Protein AF-A0A1C5SYB0-F1 (afdb_monomer)

Secondary structure (DSSP, 8-state):
------PPPPSSHHHHHHHHHHHHHHHTT-TTT-EE---SSS----EEEEEEEGGGTEEEEEEEE---TTTTPPPPHHHHHHHHHHHHT-SS-EEEEEEEE-S-TTS----

Solvent-accessible surface area (backbone atoms only — not comparable to full-atom values): 6919 Å² total; per-residue (Å²): 132,85,76,89,75,81,75,79,75,62,97,45,56,68,56,42,44,50,47,50,48,54,53,50,12,61,78,62,73,28,67,90,66,48,39,67,71,78,85,90,92,69,90,79,88,74,50,36,32,36,29,74,34,75,95,70,72,33,33,32,39,35,43,47,44,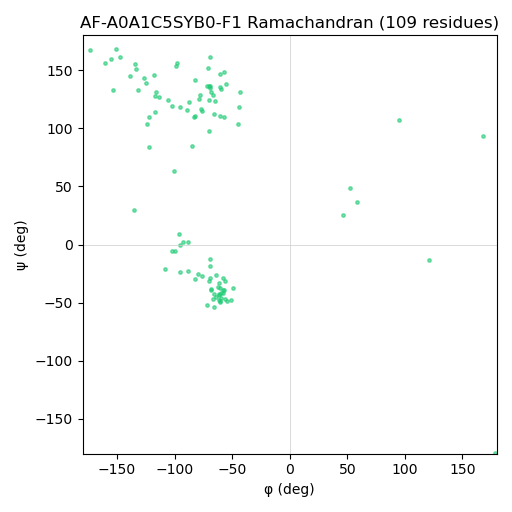73,28,59,94,84,68,78,38,70,73,45,52,70,62,49,52,58,49,49,58,52,47,73,70,36,82,73,66,58,68,43,80,40,82,46,66,59,44,64,87,88,56,76,69,65,117

Nearest PDB structures (foldseek):
  7sqt-assembly1_A  TM=4.159E-01  e=1.905E-01  Escherichia phage vB_EcoM_Goslar
  7n1l-assembly4_J  TM=3.610E-01  e=5.462E-01  Brucella abortus 2308
  6g6i-assembly1_A-2  TM=3.643E-01  e=1.055E+00  Magnetospirillum gryphiswaldense
  4gyz-assembly8_H  TM=3.626E-01  e=7.592E-01  Mus musculus
  7n1l-assembly3_C  TM=3.632E-01  e=1.908E+00  Brucella abortus 2308

Sequence (111 aa):
MIAQTQLKKPSNWQDFEKLCKLLWGEIWTCEDTIKRHGCQGRNQHGVGVFSYVEKYGGYCDIQCKGKDDYANAQLTEGEIDTEIEKALGFEPELKLLIFATTANKDAYAVL

pLDDT: mean 80.13, std 17.43, range [35.53, 97.06]

Structure (mmCIF, N/CA/C/O backbone):
data_AF-A0A1C5SYB0-F1
#
_entry.id   AF-A0A1C5SYB0-F1
#
loop_
_atom_site.group_PDB
_atom_site.id
_atom_site.type_symbol
_atom_site.label_atom_id
_atom_site.label_alt_id
_atom_site.label_comp_id
_atom_site.label_asym_id
_atom_site.label_entity_id
_atom_site.label_seq_id
_atom_site.pdbx_PDB_ins_code
_atom_site.Cartn_x
_atom_site.Cartn_y
_atom_site.Cartn_z
_atom_site.occupancy
_atom_site.B_iso_or_equiv
_atom_site.auth_seq_id
_atom_site.auth_comp_id
_atom_site.auth_asym_id
_atom_site.auth_atom_id
_atom_site.pdbx_PDB_model_num
ATOM 1 N N . MET A 1 1 ? 7.208 -16.667 28.182 1.00 48.94 1 MET A N 1
ATOM 2 C CA . MET A 1 1 ? 6.151 -16.254 27.235 1.00 48.94 1 MET A CA 1
ATOM 3 C C . MET A 1 1 ? 6.228 -14.747 27.095 1.00 48.94 1 MET A C 1
ATOM 5 O O . MET A 1 1 ? 6.217 -14.079 28.120 1.00 48.94 1 MET A O 1
ATOM 9 N N . ILE A 1 2 ? 6.383 -14.216 25.883 1.00 57.25 2 ILE A N 1
ATOM 10 C CA . ILE A 1 2 ? 6.262 -12.769 25.661 1.00 57.25 2 ILE A CA 1
ATOM 11 C C . ILE A 1 2 ? 4.762 -12.477 25.663 1.00 57.25 2 ILE A C 1
A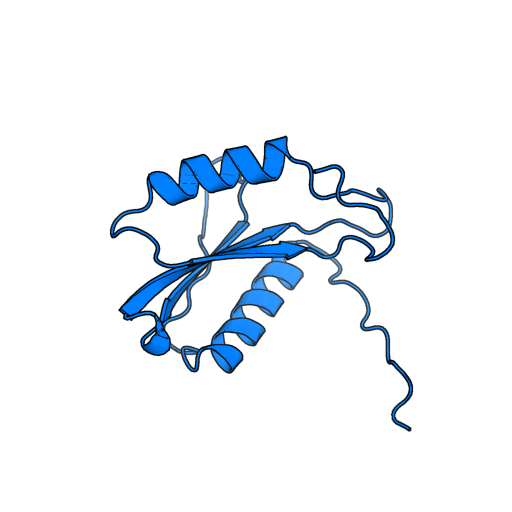TOM 13 O O . ILE A 1 2 ? 4.032 -13.045 24.852 1.00 57.25 2 ILE A O 1
ATOM 17 N N . ALA A 1 3 ? 4.288 -11.678 26.620 1.00 63.50 3 ALA A N 1
ATOM 18 C CA . ALA A 1 3 ? 2.896 -11.248 26.636 1.00 63.50 3 ALA A CA 1
ATOM 19 C C . ALA A 1 3 ? 2.597 -10.485 25.338 1.00 63.50 3 ALA A C 1
ATOM 21 O O . ALA A 1 3 ? 3.394 -9.642 24.917 1.00 63.50 3 ALA A O 1
ATOM 22 N N . GLN A 1 4 ? 1.468 -10.788 24.691 1.00 63.88 4 GLN A N 1
ATOM 23 C CA . GLN A 1 4 ? 1.045 -10.040 23.512 1.00 63.88 4 GLN A CA 1
ATOM 24 C C . GLN A 1 4 ? 0.846 -8.579 23.908 1.00 63.88 4 GLN A C 1
ATOM 26 O O . GLN A 1 4 ? -0.053 -8.242 24.673 1.00 63.88 4 GLN A O 1
ATOM 31 N N . THR A 1 5 ? 1.728 -7.718 23.411 1.00 75.31 5 THR A N 1
ATOM 32 C CA . THR A 1 5 ? 1.623 -6.278 23.614 1.00 75.31 5 THR A CA 1
ATOM 33 C C . THR A 1 5 ? 0.793 -5.721 22.473 1.00 75.31 5 THR A C 1
ATOM 35 O O . THR A 1 5 ? 1.194 -5.807 21.312 1.00 75.31 5 T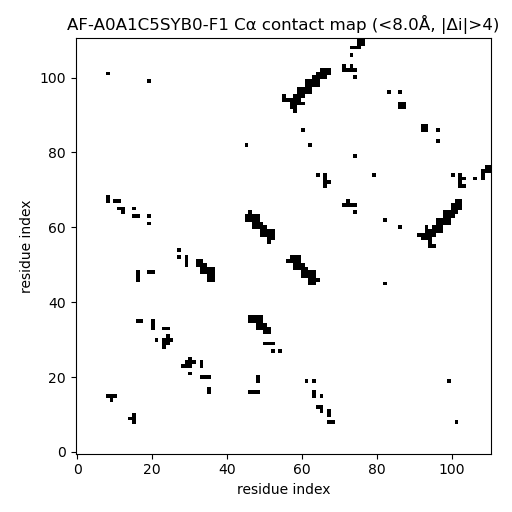HR A O 1
ATOM 38 N N . GLN A 1 6 ? -0.376 -5.171 22.790 1.00 70.94 6 GLN A N 1
ATOM 39 C CA . GLN A 1 6 ? -1.152 -4.427 21.810 1.00 70.94 6 GLN A CA 1
ATOM 40 C C . GLN A 1 6 ? -0.501 -3.058 21.626 1.00 70.94 6 GLN A C 1
ATOM 42 O O . GLN A 1 6 ? -0.444 -2.252 22.556 1.00 70.94 6 GLN A O 1
ATOM 47 N N . LEU A 1 7 ? 0.019 -2.803 20.426 1.00 76.81 7 LEU A N 1
ATOM 48 C CA . LEU A 1 7 ? 0.474 -1.469 20.063 1.00 76.81 7 LEU A CA 1
ATOM 49 C C . LEU A 1 7 ? -0.746 -0.562 19.918 1.00 76.81 7 LEU A C 1
ATOM 51 O O . LEU A 1 7 ? -1.758 -0.949 19.330 1.00 76.81 7 LEU A O 1
ATOM 55 N N . LYS A 1 8 ? -0.644 0.653 20.458 1.00 79.19 8 LYS A N 1
ATOM 56 C CA . LYS A 1 8 ? -1.675 1.668 20.260 1.00 79.19 8 LYS A CA 1
ATOM 57 C C . LYS A 1 8 ? -1.796 1.956 18.763 1.00 79.19 8 LYS A C 1
ATOM 59 O O . LYS A 1 8 ? -0.778 2.106 18.085 1.00 79.19 8 LYS A O 1
ATOM 64 N N . LYS A 1 9 ? -3.027 2.040 18.255 1.00 76.19 9 LYS A N 1
ATOM 65 C CA . LYS A 1 9 ? -3.252 2.416 16.859 1.00 76.19 9 LYS A CA 1
ATOM 66 C C . LYS A 1 9 ? -2.687 3.819 16.595 1.00 76.19 9 LYS A C 1
ATOM 68 O O . LYS A 1 9 ? -2.715 4.663 17.497 1.00 76.19 9 LYS A O 1
ATOM 73 N N . PRO A 1 10 ? -2.173 4.082 15.383 1.00 80.25 10 PRO A N 1
ATOM 74 C CA . PRO A 1 10 ? -1.762 5.423 14.991 1.00 80.25 10 PRO A CA 1
ATOM 75 C C . PRO A 1 10 ? -2.908 6.423 15.156 1.00 80.25 10 PRO A C 1
ATOM 77 O O . PRO A 1 10 ? -4.052 6.130 14.816 1.00 80.25 10 PRO A O 1
ATOM 80 N N . SER A 1 11 ? -2.592 7.612 15.670 1.00 73.06 11 SER A N 1
ATOM 81 C CA . SER A 1 11 ? -3.585 8.647 15.989 1.00 73.06 11 SER A CA 1
ATOM 82 C C . SER A 1 11 ? -4.245 9.265 14.751 1.00 73.06 11 SER A C 1
ATOM 84 O O . SER A 1 11 ? -5.274 9.923 14.868 1.00 73.06 11 SER A O 1
ATOM 86 N N . ASN A 1 12 ? -3.633 9.108 13.577 1.00 75.81 12 ASN A N 1
ATOM 87 C CA . ASN A 1 12 ? -4.140 9.585 12.297 1.00 75.81 12 ASN A CA 1
ATOM 88 C C . ASN A 1 12 ? -3.649 8.675 11.159 1.00 75.81 12 ASN A C 1
ATOM 90 O O . ASN A 1 12 ? -2.763 7.831 11.334 1.00 75.81 12 ASN A O 1
ATOM 94 N N . TRP A 1 13 ? -4.240 8.849 9.979 1.00 76.25 13 TRP A N 1
ATOM 95 C CA . TRP A 1 13 ? -3.929 8.018 8.821 1.00 76.25 13 TRP A CA 1
ATOM 96 C C . TRP A 1 13 ? -2.521 8.273 8.264 1.00 76.25 13 TRP A C 1
ATOM 98 O O . TRP A 1 13 ? -1.913 7.346 7.734 1.00 76.25 13 TRP A O 1
ATOM 108 N N . GLN A 1 14 ? -1.972 9.483 8.412 1.00 81.44 14 GLN A N 1
ATOM 109 C CA . GLN A 1 14 ? -0.626 9.830 7.944 1.00 81.44 14 GLN A CA 1
ATOM 110 C C . GLN A 1 14 ? 0.456 9.099 8.746 1.00 81.44 14 GLN A C 1
ATOM 112 O O . GLN A 1 14 ? 1.454 8.645 8.185 1.00 81.44 14 GLN A O 1
ATOM 117 N N . ASP A 1 15 ? 0.257 8.964 10.056 1.00 85.44 15 ASP A N 1
ATOM 118 C CA . ASP A 1 15 ? 1.140 8.213 10.943 1.00 85.44 15 ASP A CA 1
ATOM 119 C C . ASP A 1 15 ? 1.068 6.718 10.636 1.00 85.44 15 ASP A C 1
ATOM 121 O O . ASP A 1 15 ? 2.099 6.046 10.637 1.00 85.44 15 ASP A O 1
ATOM 125 N N . PHE A 1 16 ? -0.121 6.200 10.311 1.00 85.75 16 PHE A N 1
ATOM 126 C CA . PHE A 1 16 ? -0.267 4.816 9.861 1.00 85.75 16 PHE A CA 1
ATOM 127 C C . PHE A 1 16 ? 0.448 4.567 8.531 1.00 85.75 16 PHE A C 1
ATOM 129 O O . PHE A 1 16 ? 1.204 3.609 8.412 1.00 85.75 16 PHE A O 1
ATOM 136 N N . GLU A 1 17 ? 0.294 5.457 7.554 1.00 86.56 17 GLU A N 1
ATOM 137 C CA . GLU A 1 17 ? 1.005 5.364 6.278 1.00 86.56 17 GLU A CA 1
ATOM 138 C C . GLU A 1 17 ? 2.526 5.435 6.471 1.00 86.56 17 GLU A C 1
ATOM 140 O O . GLU A 1 17 ? 3.280 4.651 5.889 1.00 86.56 17 GLU A O 1
ATOM 145 N N . LYS A 1 18 ? 3.002 6.347 7.325 1.00 90.00 18 LYS A N 1
ATOM 146 C CA . LYS A 1 18 ? 4.423 6.447 7.672 1.00 90.00 18 LYS A CA 1
ATOM 147 C C . LYS A 1 18 ? 4.921 5.163 8.334 1.00 90.00 18 LYS A C 1
ATOM 149 O O . LYS A 1 18 ? 6.009 4.704 7.993 1.00 90.00 18 LYS A O 1
ATOM 154 N N . LEU A 1 19 ? 4.136 4.581 9.240 1.00 91.44 19 LEU A N 1
ATOM 155 C CA . LEU A 1 19 ? 4.438 3.294 9.861 1.00 91.44 19 LEU A CA 1
ATOM 156 C C . LEU A 1 19 ? 4.534 2.187 8.807 1.00 91.44 19 LEU A C 1
ATOM 158 O O . LEU A 1 19 ? 5.523 1.463 8.801 1.00 91.44 19 LEU A O 1
ATOM 162 N N . CYS A 1 20 ? 3.568 2.084 7.892 1.00 92.31 20 CYS A N 1
ATOM 163 C CA . CYS A 1 20 ? 3.595 1.108 6.802 1.00 92.31 20 CYS A CA 1
ATOM 164 C C . CYS A 1 20 ? 4.822 1.288 5.905 1.00 92.31 20 CYS A 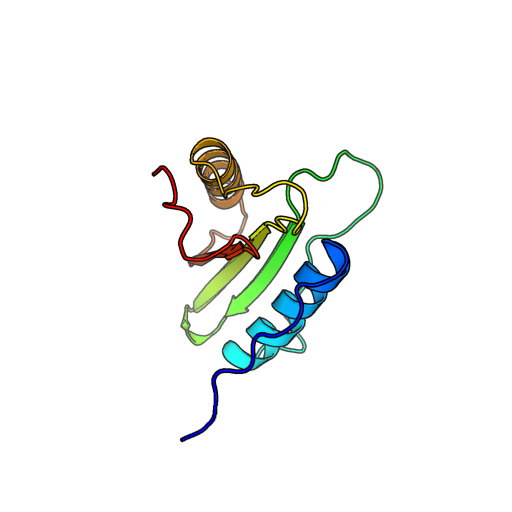C 1
ATOM 166 O O . CYS A 1 20 ? 5.468 0.300 5.570 1.00 92.31 20 CYS A O 1
ATOM 168 N N . LYS A 1 21 ? 5.196 2.528 5.574 1.00 94.06 21 LYS A N 1
ATOM 169 C CA . LYS A 1 21 ? 6.411 2.819 4.803 1.00 94.06 21 LYS A CA 1
ATOM 170 C C . LYS A 1 21 ? 7.671 2.313 5.505 1.00 94.06 21 LYS A C 1
ATOM 172 O O . LYS A 1 21 ? 8.517 1.705 4.864 1.00 94.06 21 LYS A O 1
ATOM 177 N N . LEU A 1 22 ? 7.808 2.568 6.804 1.00 95.25 22 LEU A N 1
ATOM 178 C CA . LEU A 1 22 ? 8.965 2.098 7.571 1.00 95.25 22 LEU A CA 1
ATOM 179 C C . LEU A 1 22 ? 8.972 0.569 7.678 1.00 95.25 22 LEU A C 1
ATOM 181 O O . LEU A 1 22 ? 9.984 -0.060 7.395 1.00 95.25 22 LEU A O 1
ATOM 185 N N . LEU A 1 23 ? 7.827 -0.023 8.020 1.00 95.00 23 LEU A N 1
ATOM 186 C CA . LEU A 1 23 ? 7.677 -1.464 8.197 1.00 95.00 23 LEU A CA 1
ATOM 187 C C . LEU A 1 23 ? 7.986 -2.238 6.912 1.00 95.00 23 LEU A C 1
ATOM 189 O O . LEU A 1 23 ? 8.747 -3.197 6.941 1.00 95.00 23 LEU A O 1
ATOM 193 N N . TRP A 1 24 ? 7.402 -1.837 5.784 1.00 95.62 24 TRP A N 1
ATOM 194 C CA . TRP A 1 24 ? 7.644 -2.513 4.512 1.00 95.62 24 TRP A CA 1
ATOM 195 C C . TRP A 1 24 ? 8.998 -2.164 3.903 1.00 95.62 24 TRP A C 1
ATOM 197 O O . TRP A 1 24 ? 9.567 -3.003 3.213 1.00 95.62 24 TRP A O 1
ATOM 207 N N . GLY A 1 25 ? 9.546 -0.984 4.209 1.00 96.38 25 GLY A N 1
ATOM 208 C CA . GLY A 1 25 ? 10.940 -0.655 3.916 1.00 96.38 25 GLY A CA 1
ATOM 209 C C . GLY A 1 25 ? 11.885 -1.694 4.513 1.00 96.38 25 GLY A C 1
ATOM 210 O O . GLY A 1 25 ? 12.694 -2.251 3.780 1.00 96.38 25 GLY A O 1
ATOM 211 N N . GLU A 1 26 ? 11.694 -2.030 5.790 1.00 97.06 26 GLU A N 1
ATOM 212 C CA . GLU A 1 26 ? 12.450 -3.079 6.484 1.00 97.06 26 GLU A CA 1
ATOM 213 C C . GLU A 1 26 ? 12.165 -4.477 5.895 1.00 97.06 26 GLU A C 1
ATOM 215 O O . GLU A 1 26 ? 13.081 -5.184 5.477 1.00 97.06 26 GLU A O 1
ATOM 220 N N . ILE A 1 27 ? 10.887 -4.882 5.804 1.00 95.94 27 ILE A N 1
ATOM 221 C CA . ILE A 1 27 ? 10.487 -6.238 5.367 1.00 95.94 27 ILE A CA 1
ATOM 222 C C . ILE A 1 27 ? 10.960 -6.553 3.942 1.00 95.94 27 ILE A C 1
ATOM 224 O O . ILE A 1 27 ? 11.306 -7.698 3.644 1.00 95.94 27 ILE A O 1
ATOM 228 N N . TRP A 1 28 ? 10.932 -5.570 3.044 1.00 96.31 28 TRP A N 1
ATOM 229 C CA . TRP A 1 28 ? 11.378 -5.727 1.658 1.00 96.31 28 TRP A CA 1
ATOM 230 C C . TRP A 1 28 ? 12.826 -5.287 1.434 1.00 96.31 28 TRP A C 1
ATOM 232 O O . TRP A 1 28 ? 13.295 -5.380 0.301 1.00 96.31 28 TRP A O 1
ATOM 242 N N . THR A 1 29 ? 13.523 -4.819 2.477 1.00 96.56 29 THR A N 1
ATOM 243 C CA . THR A 1 29 ? 14.901 -4.306 2.398 1.00 96.56 29 THR A CA 1
ATOM 244 C C . THR A 1 29 ? 15.036 -3.227 1.314 1.00 96.56 29 THR A C 1
ATOM 246 O O . THR A 1 29 ? 15.885 -3.286 0.427 1.00 96.56 29 THR A O 1
ATOM 249 N N . CYS A 1 30 ? 14.122 -2.256 1.339 1.00 95.31 30 CYS A N 1
ATOM 250 C CA . CYS A 1 30 ? 13.974 -1.215 0.320 1.00 95.31 30 CYS A CA 1
ATOM 251 C C . CYS A 1 30 ? 13.772 0.188 0.924 1.00 95.31 30 CYS A C 1
ATOM 253 O O . CYS A 1 30 ? 13.112 1.041 0.333 1.00 95.31 30 CYS A O 1
ATOM 255 N N . GLU A 1 31 ? 14.331 0.434 2.111 1.00 95.44 31 GLU A N 1
ATOM 256 C CA . GLU A 1 31 ? 14.204 1.681 2.890 1.00 95.44 31 GLU A CA 1
ATOM 257 C C . GLU A 1 31 ? 14.476 2.960 2.073 1.00 95.44 31 GLU A C 1
ATOM 259 O O . GLU A 1 31 ? 13.772 3.964 2.238 1.00 95.44 31 GLU A O 1
ATOM 264 N N . ASP A 1 32 ? 15.449 2.897 1.160 1.00 95.00 32 ASP A N 1
ATOM 265 C CA . ASP A 1 32 ? 15.876 4.016 0.311 1.00 95.00 32 ASP A CA 1
ATOM 266 C C . ASP A 1 32 ? 14.967 4.256 -0.903 1.00 95.00 32 ASP A C 1
ATOM 268 O O . ASP A 1 32 ? 14.904 5.369 -1.435 1.00 95.00 32 ASP A O 1
ATOM 272 N N . THR A 1 33 ? 14.256 3.227 -1.370 1.00 94.94 33 THR A N 1
ATOM 273 C CA . THR A 1 33 ? 13.483 3.275 -2.622 1.00 94.94 33 THR A CA 1
ATOM 274 C C . THR A 1 33 ? 11.978 3.304 -2.399 1.00 94.94 33 THR A C 1
ATOM 276 O O . THR A 1 33 ? 11.254 3.790 -3.274 1.00 94.94 33 THR A O 1
ATOM 279 N N . ILE A 1 34 ? 11.508 2.864 -1.229 1.00 94.62 34 ILE A N 1
ATOM 280 C CA . ILE A 1 34 ? 10.096 2.864 -0.865 1.00 94.62 34 ILE A CA 1
ATOM 281 C C . ILE A 1 34 ? 9.557 4.288 -0.723 1.00 94.62 34 ILE A C 1
ATOM 283 O O . ILE A 1 34 ? 10.103 5.148 -0.017 1.00 94.62 34 ILE A O 1
ATOM 287 N N . LYS A 1 35 ? 8.442 4.556 -1.398 1.00 91.56 35 LYS A N 1
ATOM 288 C CA . LYS A 1 35 ? 7.844 5.886 -1.515 1.00 91.56 35 LYS A CA 1
ATOM 289 C C . LYS A 1 35 ? 6.392 5.846 -1.094 1.00 91.56 35 LYS A C 1
ATOM 291 O O . LYS A 1 35 ? 5.674 4.898 -1.370 1.00 91.56 35 LYS A O 1
ATOM 296 N N . ARG A 1 36 ? 5.959 6.921 -0.445 1.00 88.38 36 ARG A N 1
ATOM 297 C CA . ARG A 1 36 ? 4.533 7.176 -0.244 1.00 88.38 36 ARG A CA 1
ATOM 298 C C . ARG A 1 36 ? 3.986 7.817 -1.509 1.00 88.38 36 ARG A C 1
ATOM 300 O O . ARG A 1 36 ? 4.665 8.668 -2.092 1.00 88.38 36 ARG A O 1
ATOM 307 N N . HIS A 1 37 ? 2.781 7.452 -1.908 1.00 77.31 37 HIS A N 1
ATOM 308 C CA . HIS A 1 37 ? 2.031 8.230 -2.880 1.00 77.31 37 HIS A CA 1
ATOM 309 C C . HIS A 1 37 ? 1.698 9.595 -2.242 1.00 77.31 37 HIS A C 1
ATOM 311 O O . HIS A 1 37 ? 0.958 9.670 -1.270 1.00 77.31 37 HIS A O 1
ATOM 317 N N . GLY A 1 38 ? 2.271 10.699 -2.735 1.00 59.88 38 GLY A N 1
ATOM 318 C CA . GLY A 1 38 ? 1.966 12.050 -2.231 1.00 59.88 38 GLY A CA 1
ATOM 319 C C . GLY A 1 38 ? 2.347 13.156 -3.227 1.00 59.88 38 GLY A C 1
ATOM 320 O O . GLY A 1 38 ? 3.240 12.944 -4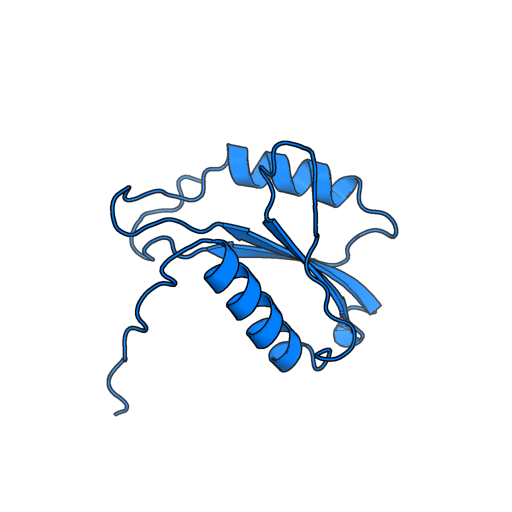.036 1.00 59.88 38 GLY A O 1
ATOM 321 N N . CYS A 1 39 ? 1.777 14.372 -3.224 1.00 50.50 39 CYS A N 1
ATOM 322 C CA . CYS A 1 39 ? 0.704 14.985 -2.424 1.00 50.50 39 CYS A CA 1
ATOM 323 C C . CYS A 1 39 ? 0.363 16.393 -3.012 1.00 50.50 39 CYS A C 1
ATOM 325 O O . CYS A 1 39 ? 1.177 16.944 -3.745 1.00 50.50 39 CYS A O 1
ATOM 327 N N . GLN A 1 40 ? -0.760 17.000 -2.589 1.00 35.53 40 GLN A N 1
ATOM 328 C CA . GLN A 1 40 ? -1.305 18.353 -2.893 1.00 35.53 40 GLN A CA 1
ATOM 329 C C . GLN A 1 40 ? -2.343 18.483 -4.030 1.00 35.53 40 GLN A C 1
ATOM 331 O O . GLN A 1 40 ? -2.027 18.475 -5.214 1.00 35.53 40 GLN A O 1
ATOM 336 N N . GLY A 1 41 ? -3.604 18.717 -3.634 1.00 39.12 41 GLY A N 1
ATOM 337 C CA . GLY A 1 41 ? -4.586 19.449 -4.449 1.00 39.12 41 GLY A CA 1
ATOM 338 C C . GLY A 1 41 ? -5.878 18.722 -4.823 1.00 39.12 41 GLY A C 1
ATOM 339 O O . GLY A 1 41 ? -6.818 19.383 -5.259 1.00 39.12 41 GLY A O 1
ATOM 340 N N . ARG A 1 42 ? -5.980 17.398 -4.658 1.00 36.47 42 ARG A N 1
ATOM 341 C CA . ARG A 1 42 ? -7.216 16.660 -4.972 1.00 36.47 42 ARG A CA 1
ATOM 342 C C . ARG A 1 42 ? -7.535 15.604 -3.927 1.00 36.47 42 ARG A C 1
ATOM 344 O O . ARG A 1 42 ? -6.634 15.023 -3.336 1.00 36.47 42 ARG A O 1
ATOM 351 N N . ASN A 1 43 ? -8.836 15.437 -3.704 1.00 40.88 43 ASN A N 1
ATOM 352 C CA . ASN A 1 43 ? -9.475 14.611 -2.687 1.00 40.88 43 ASN A CA 1
ATOM 353 C C . ASN A 1 43 ? -8.825 13.213 -2.589 1.00 40.88 43 ASN A C 1
ATOM 355 O O . ASN A 1 43 ? -9.004 12.376 -3.473 1.00 40.88 43 ASN A O 1
ATOM 359 N N . GLN A 1 44 ? -8.015 12.995 -1.548 1.00 50.72 44 GLN A N 1
ATOM 360 C CA . GLN A 1 44 ? -7.206 11.786 -1.378 1.00 50.72 44 GLN A CA 1
ATOM 361 C C . GLN A 1 44 ? -8.033 10.681 -0.720 1.00 50.72 44 GLN A C 1
ATOM 363 O O . GLN A 1 44 ? -7.988 10.481 0.491 1.00 50.72 44 GLN A O 1
ATOM 368 N N . HIS A 1 45 ? -8.779 9.942 -1.534 1.00 42.53 45 HIS A N 1
ATOM 369 C CA . HIS A 1 45 ? -9.392 8.672 -1.141 1.00 42.53 45 HIS A CA 1
ATOM 370 C C . HIS A 1 45 ? -8.554 7.506 -1.686 1.00 42.53 45 HIS A C 1
ATOM 372 O O . HIS A 1 45 ? -8.990 6.759 -2.560 1.00 42.53 45 HIS A O 1
ATOM 378 N N . GLY A 1 46 ? -7.310 7.416 -1.208 1.00 52.66 46 GLY A N 1
ATOM 379 C CA . GLY A 1 46 ? -6.338 6.375 -1.559 1.00 52.66 46 GLY A CA 1
ATOM 380 C C . GLY A 1 46 ? -4.944 6.758 -1.065 1.00 52.66 46 GLY A C 1
ATOM 381 O O . GLY A 1 46 ? -4.245 7.523 -1.720 1.00 52.66 46 GLY A O 1
ATOM 382 N N . VAL A 1 47 ? -4.588 6.294 0.135 1.00 61.03 47 VAL A N 1
ATOM 383 C CA . VAL A 1 47 ? -3.307 6.548 0.817 1.00 61.03 47 VAL A CA 1
ATOM 384 C C . VAL A 1 47 ? -2.444 5.301 0.658 1.00 61.03 47 VAL A C 1
ATOM 386 O O . VAL A 1 47 ? -2.869 4.234 1.098 1.00 61.03 47 VAL A O 1
ATOM 389 N N . GLY A 1 48 ? -1.276 5.388 0.028 1.00 77.56 48 GLY A N 1
ATOM 390 C CA . GLY A 1 48 ? -0.537 4.191 -0.378 1.00 77.56 48 GLY A CA 1
ATOM 391 C C . GLY A 1 48 ? 0.976 4.344 -0.341 1.00 77.56 48 GLY A C 1
ATOM 392 O O . GLY A 1 48 ? 1.518 5.451 -0.333 1.00 77.56 48 GLY A O 1
ATOM 393 N N . VAL A 1 49 ? 1.664 3.209 -0.316 1.00 90.94 49 VAL A N 1
ATOM 394 C CA . VAL A 1 49 ? 3.124 3.118 -0.325 1.00 90.94 49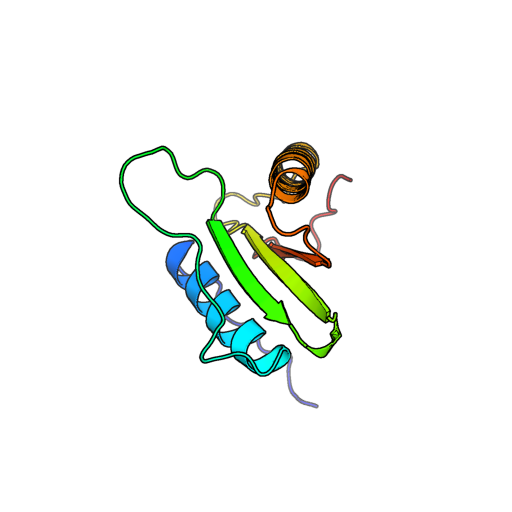 VAL A CA 1
ATOM 395 C C . VAL A 1 49 ? 3.547 2.103 -1.369 1.00 90.94 49 VAL A C 1
ATOM 397 O O . VAL A 1 49 ? 3.063 0.984 -1.346 1.00 90.94 49 VAL A O 1
ATOM 400 N N . PHE A 1 50 ? 4.515 2.439 -2.210 1.00 93.62 50 PHE A N 1
ATOM 401 C CA . PHE A 1 50 ? 4.991 1.539 -3.250 1.00 93.62 50 PHE A CA 1
ATOM 402 C C . PHE A 1 50 ? 6.514 1.487 -3.308 1.00 93.62 50 PHE A C 1
ATOM 404 O O . PHE A 1 50 ? 7.217 2.420 -2.903 1.00 93.62 50 PHE A O 1
ATOM 411 N N . SER A 1 51 ? 7.032 0.381 -3.831 1.00 95.62 51 SER A N 1
ATOM 412 C CA . SER A 1 51 ? 8.451 0.214 -4.143 1.00 95.62 51 SER A CA 1
ATOM 413 C C . SER A 1 51 ? 8.646 -0.827 -5.237 1.00 95.62 51 SER A C 1
ATOM 415 O O . SER A 1 51 ? 7.788 -1.683 -5.444 1.00 95.62 51 SER A O 1
ATOM 417 N N . TYR A 1 52 ? 9.792 -0.784 -5.910 1.00 96.00 52 TYR A N 1
ATOM 418 C CA . TYR A 1 52 ? 10.266 -1.939 -6.665 1.00 96.00 52 TYR A CA 1
ATOM 419 C C . TYR A 1 52 ? 10.891 -2.931 -5.680 1.00 96.00 52 TYR A C 1
ATOM 421 O O . TYR A 1 52 ? 11.774 -2.561 -4.905 1.00 96.00 52 TYR A O 1
ATOM 429 N N . VAL A 1 53 ? 10.425 -4.179 -5.694 1.00 96.94 53 VAL A N 1
ATOM 430 C CA . VAL A 1 53 ? 10.849 -5.214 -4.747 1.00 96.94 53 VAL A CA 1
ATOM 431 C C . VAL A 1 53 ? 11.535 -6.340 -5.504 1.00 96.94 53 VAL A C 1
ATOM 433 O O . VAL A 1 53 ? 10.891 -7.081 -6.247 1.00 96.94 53 VAL A O 1
ATOM 436 N N . GLU A 1 54 ? 12.836 -6.514 -5.265 1.00 94.75 54 GLU A N 1
ATOM 437 C CA . GLU A 1 54 ? 13.663 -7.481 -6.003 1.00 94.75 54 GLU A CA 1
ATOM 438 C C . GLU A 1 54 ? 13.151 -8.917 -5.898 1.00 94.75 54 GLU A C 1
ATOM 440 O O . GLU A 1 54 ? 13.098 -9.639 -6.890 1.00 94.75 54 GLU A O 1
ATOM 445 N N . LYS A 1 55 ? 12.668 -9.319 -4.716 1.00 94.56 55 LYS A N 1
ATOM 446 C CA . LYS A 1 55 ? 12.081 -10.651 -4.497 1.00 94.56 55 LYS A CA 1
ATOM 447 C C . LYS A 1 55 ? 10.917 -10.958 -5.452 1.00 94.56 55 LYS A C 1
ATOM 449 O O . LYS A 1 55 ? 10.703 -12.122 -5.780 1.00 94.56 55 LYS A O 1
ATOM 454 N N . TYR A 1 56 ? 10.157 -9.942 -5.859 1.00 95.56 56 TYR A N 1
ATOM 455 C CA . TYR A 1 56 ? 9.015 -10.085 -6.765 1.00 95.56 56 TYR A CA 1
ATOM 456 C C . TYR A 1 56 ? 9.338 -9.661 -8.204 1.00 95.56 56 TYR A C 1
ATOM 458 O O . TYR A 1 56 ? 8.496 -9.832 -9.083 1.00 95.56 56 TYR A O 1
ATOM 466 N N . GLY A 1 57 ? 10.537 -9.123 -8.456 1.00 96.56 57 GLY A N 1
ATOM 467 C CA . GLY A 1 57 ? 10.957 -8.648 -9.774 1.00 96.56 57 GLY A CA 1
ATOM 468 C C . GLY A 1 57 ? 10.043 -7.560 -10.344 1.00 96.56 57 GLY A C 1
ATOM 469 O O . GLY A 1 57 ? 9.749 -7.572 -11.539 1.00 96.56 57 GLY A O 1
ATOM 470 N N . GLY A 1 58 ? 9.518 -6.666 -9.501 1.00 96.31 58 GLY A N 1
ATOM 471 C CA . GLY A 1 58 ? 8.589 -5.635 -9.956 1.00 96.31 58 GLY A CA 1
ATOM 472 C C . GLY A 1 58 ? 8.056 -4.716 -8.865 1.00 96.31 58 GLY A C 1
ATOM 473 O O . GLY A 1 58 ? 8.409 -4.829 -7.689 1.00 96.31 58 GLY A O 1
ATOM 474 N N . TYR A 1 59 ? 7.193 -3.787 -9.280 1.00 95.50 59 TYR A N 1
ATOM 475 C CA . TYR A 1 59 ? 6.558 -2.839 -8.374 1.00 95.50 59 TYR A CA 1
ATOM 476 C C . TYR A 1 59 ? 5.508 -3.524 -7.503 1.00 95.50 59 TYR A C 1
ATOM 478 O O . TYR A 1 59 ? 4.718 -4.337 -7.975 1.00 95.50 59 TYR A O 1
ATOM 486 N N . CYS A 1 60 ? 5.517 -3.193 -6.221 1.00 95.69 60 CYS A N 1
ATOM 487 C CA . CYS A 1 60 ? 4.551 -3.647 -5.235 1.00 95.69 60 CYS A CA 1
ATOM 488 C C . CYS A 1 60 ? 3.944 -2.425 -4.553 1.00 95.69 60 CYS A C 1
ATOM 490 O O . CYS A 1 60 ? 4.676 -1.487 -4.227 1.00 95.69 60 CYS A O 1
ATOM 492 N N . ASP A 1 61 ? 2.635 -2.454 -4.324 1.00 93.50 61 ASP A N 1
ATOM 493 C CA . ASP A 1 61 ? 1.885 -1.380 -3.677 1.00 93.50 61 ASP A CA 1
ATOM 494 C C . ASP A 1 61 ? 1.254 -1.858 -2.365 1.00 93.50 61 ASP A C 1
ATOM 496 O O . ASP A 1 61 ? 0.862 -3.018 -2.208 1.00 93.50 61 ASP A O 1
ATOM 500 N N . ILE A 1 62 ? 1.185 -0.951 -1.401 1.00 93.25 62 ILE A N 1
ATOM 501 C CA . ILE A 1 62 ? 0.616 -1.140 -0.073 1.00 93.25 62 ILE A CA 1
ATOM 502 C C . ILE A 1 62 ? -0.447 -0.072 0.116 1.00 93.25 62 ILE A C 1
ATOM 504 O O . ILE A 1 62 ? -0.160 1.083 0.445 1.00 93.25 62 ILE A O 1
ATOM 508 N N . GLN A 1 63 ? -1.695 -0.488 -0.003 1.00 91.38 63 GLN A N 1
ATOM 509 C CA . GLN A 1 63 ? -2.845 0.353 0.224 1.00 91.38 63 GLN A CA 1
ATOM 510 C C . GLN A 1 63 ? -3.149 0.430 1.726 1.00 91.38 63 GLN A C 1
ATOM 512 O O . GLN A 1 63 ? -3.591 -0.534 2.358 1.00 91.38 63 GLN A O 1
ATOM 517 N N . CYS A 1 64 ? -2.918 1.604 2.315 1.00 88.19 64 CYS A N 1
ATOM 518 C CA . CYS A 1 64 ? -3.114 1.854 3.740 1.00 88.19 64 CYS A CA 1
ATOM 519 C C . CYS A 1 64 ? -4.562 2.287 4.007 1.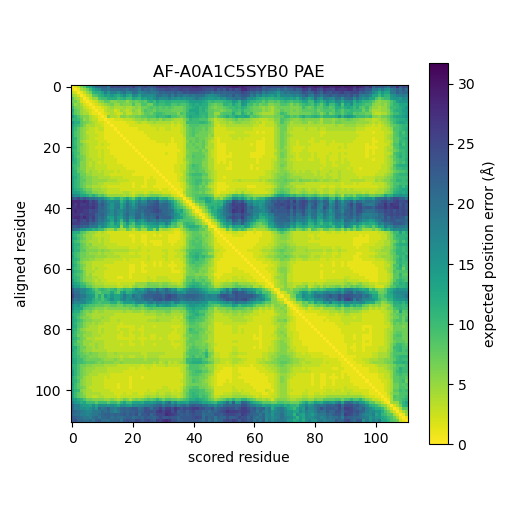00 88.19 64 CYS A C 1
ATOM 521 O O . CYS A 1 64 ? -5.049 3.281 3.466 1.00 88.19 64 CYS A O 1
ATOM 523 N N . LYS A 1 65 ? -5.266 1.546 4.863 1.00 85.19 65 LYS A N 1
ATOM 524 C CA . LYS A 1 65 ? -6.664 1.780 5.247 1.00 85.19 65 LYS A CA 1
ATOM 525 C C . LYS A 1 65 ? -6.761 1.948 6.760 1.00 85.19 65 LYS A C 1
ATOM 527 O O . LYS A 1 65 ? -7.036 0.999 7.497 1.00 85.19 65 LYS A O 1
ATOM 532 N N . GLY A 1 66 ? -6.505 3.176 7.210 1.00 80.19 66 GLY A N 1
ATOM 533 C CA . GLY A 1 66 ? -6.701 3.573 8.601 1.00 80.19 66 GLY A CA 1
ATOM 534 C C . GLY A 1 66 ? -8.183 3.522 8.969 1.00 80.19 66 GLY A C 1
ATOM 535 O O . GLY A 1 66 ? -9.015 4.152 8.322 1.00 80.19 66 GLY A O 1
ATOM 536 N N . LYS A 1 67 ? -8.501 2.749 9.999 1.00 78.06 67 LYS A N 1
ATOM 537 C CA . LYS A 1 67 ? -9.822 2.618 10.609 1.00 78.06 67 LYS A CA 1
ATOM 538 C C . LYS A 1 67 ? -9.667 2.993 12.080 1.00 78.06 67 LYS A C 1
ATOM 540 O O . LYS A 1 67 ? -8.949 2.314 12.823 1.00 78.06 67 LYS A O 1
ATOM 545 N N . ASP A 1 68 ? -10.218 4.144 12.448 1.00 67.50 68 ASP A N 1
ATOM 546 C CA . ASP A 1 68 ? -10.064 4.701 13.789 1.00 67.50 68 ASP A CA 1
ATOM 547 C C . ASP A 1 68 ? -10.807 3.870 14.851 1.00 67.50 68 ASP A C 1
ATOM 549 O O . ASP A 1 68 ? -11.675 3.046 14.551 1.00 67.50 68 ASP A O 1
ATOM 553 N N . ASP A 1 69 ? -10.421 4.062 16.115 1.00 57.09 69 ASP A N 1
ATOM 554 C CA . ASP A 1 69 ? -11.007 3.351 17.258 1.00 57.09 69 ASP A CA 1
ATOM 555 C C . ASP A 1 69 ? -12.457 3.761 17.560 1.00 57.09 69 ASP A C 1
ATOM 557 O O . ASP A 1 69 ? -13.134 3.075 18.324 1.00 57.09 69 ASP A O 1
ATOM 561 N N . TYR A 1 70 ? -12.951 4.852 16.970 1.00 50.72 70 TYR A N 1
ATOM 562 C CA . TYR A 1 70 ? -14.267 5.408 17.284 1.00 50.72 70 TYR A CA 1
ATOM 563 C C . TYR A 1 70 ? -15.362 4.930 16.326 1.00 50.72 70 TYR A C 1
ATOM 565 O O . TYR A 1 70 ? -16.531 4.909 16.709 1.00 50.72 70 TYR A O 1
ATOM 573 N N . ALA A 1 71 ? -15.008 4.514 15.109 1.00 55.97 71 ALA A N 1
ATOM 574 C CA . ALA A 1 71 ? -15.976 4.188 14.068 1.00 55.97 71 ALA A CA 1
ATOM 575 C C . ALA A 1 71 ? -16.270 2.686 13.901 1.00 55.97 71 ALA A C 1
ATOM 577 O O . ALA A 1 71 ? -17.125 2.347 13.085 1.00 55.97 71 ALA A O 1
ATOM 578 N N . ASN A 1 72 ? -15.569 1.773 14.601 1.00 64.94 72 ASN A N 1
ATOM 579 C CA . ASN A 1 72 ? -15.596 0.319 14.309 1.00 64.94 72 ASN A CA 1
ATOM 580 C C . ASN A 1 72 ? -15.442 0.014 12.805 1.00 64.94 72 ASN A C 1
ATOM 582 O O . ASN A 1 72 ? -15.918 -1.007 12.302 1.00 64.94 72 ASN A O 1
ATOM 586 N N . ALA A 1 73 ? -14.802 0.930 12.075 1.00 73.94 73 ALA A N 1
ATOM 587 C CA . ALA A 1 73 ? -14.876 0.948 10.633 1.00 73.94 73 ALA A CA 1
ATOM 588 C C . ALA A 1 73 ? -14.143 -0.273 10.076 1.00 73.94 73 ALA A C 1
ATOM 590 O O . ALA A 1 73 ? -13.013 -0.572 10.466 1.00 73.94 73 ALA A O 1
ATOM 591 N N . GLN A 1 74 ? -14.800 -0.977 9.163 1.00 80.62 74 GLN A N 1
ATOM 592 C CA . GLN A 1 74 ? -14.230 -2.132 8.485 1.00 80.62 74 GLN A CA 1
ATOM 593 C C . GLN A 1 74 ? -13.691 -1.747 7.125 1.00 80.62 74 GLN A C 1
ATOM 595 O O . GLN A 1 74 ? -14.099 -0.736 6.547 1.00 80.62 74 GLN A O 1
ATOM 600 N N . LEU A 1 75 ? -12.744 -2.544 6.642 1.00 82.75 75 LEU A N 1
ATOM 601 C CA . LEU A 1 75 ? -12.429 -2.559 5.225 1.00 82.75 75 LEU A CA 1
ATOM 602 C C . LEU A 1 75 ? -13.611 -3.204 4.500 1.00 82.75 75 LEU A C 1
ATOM 604 O O . LEU A 1 75 ? -14.031 -4.297 4.870 1.00 82.75 75 LEU A O 1
ATOM 608 N N . THR A 1 76 ? -14.172 -2.495 3.530 1.00 85.31 76 THR A N 1
ATOM 609 C CA . THR A 1 76 ? -15.326 -2.967 2.752 1.00 85.31 76 THR A CA 1
ATOM 610 C C . THR A 1 76 ? -14.885 -3.543 1.409 1.00 85.31 76 THR A C 1
ATOM 612 O O . THR A 1 76 ? -13.868 -3.106 0.871 1.00 85.31 76 THR A O 1
ATOM 615 N N . GLU A 1 77 ? -15.667 -4.462 0.836 1.00 87.88 77 GLU A N 1
ATOM 616 C CA . GLU A 1 77 ? -15.465 -4.963 -0.536 1.00 87.88 77 GLU A CA 1
ATOM 617 C C . GLU A 1 77 ? -15.342 -3.821 -1.549 1.00 87.88 77 GLU A C 1
ATOM 619 O O . GLU A 1 77 ? -14.363 -3.754 -2.278 1.00 87.88 77 GLU A O 1
ATOM 624 N N . GLY A 1 78 ? -16.248 -2.838 -1.514 1.00 88.50 78 GLY A N 1
ATOM 625 C CA . GLY A 1 78 ? -16.187 -1.704 -2.441 1.00 88.50 78 GLY A CA 1
ATOM 626 C C . GLY A 1 78 ? -14.906 -0.870 -2.311 1.00 88.50 78 GLY A C 1
ATOM 627 O O . GLY A 1 78 ? -14.393 -0.359 -3.308 1.00 88.50 78 GLY A O 1
ATOM 628 N N . GLU A 1 79 ? -14.343 -0.745 -1.102 1.00 86.06 79 GLU A N 1
ATOM 629 C CA . GLU A 1 79 ? -13.022 -0.133 -0.918 1.00 86.06 79 GLU A CA 1
ATOM 630 C C . GLU A 1 79 ? -11.891 -1.008 -1.459 1.00 86.06 79 GLU A C 1
ATOM 632 O O . GLU A 1 79 ? -10.873 -0.457 -1.859 1.00 86.06 79 GLU A O 1
ATOM 637 N N . ILE A 1 80 ? -12.023 -2.332 -1.437 1.00 89.19 80 ILE A N 1
ATOM 638 C CA . ILE A 1 80 ? -11.037 -3.254 -2.007 1.00 89.19 80 ILE A CA 1
ATOM 639 C C . ILE A 1 80 ? -11.098 -3.180 -3.532 1.00 89.19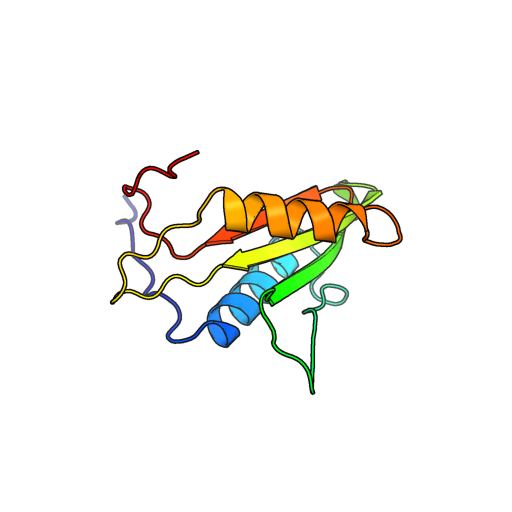 80 ILE A C 1
ATOM 641 O O . ILE A 1 80 ? -10.076 -2.898 -4.155 1.00 89.19 80 ILE A O 1
ATOM 645 N N . ASP A 1 81 ? -12.285 -3.333 -4.115 1.00 92.44 81 ASP A N 1
ATOM 646 C CA . ASP A 1 81 ? -12.519 -3.301 -5.561 1.00 92.44 81 ASP A CA 1
ATOM 647 C C . ASP A 1 81 ? -12.014 -1.998 -6.178 1.00 92.44 81 ASP A C 1
ATOM 649 O O . ASP A 1 81 ? -11.250 -2.014 -7.140 1.00 92.44 81 ASP A O 1
ATOM 653 N N . THR A 1 82 ? -12.338 -0.863 -5.551 1.00 89.88 82 THR A N 1
ATOM 654 C CA . THR A 1 82 ? -11.872 0.458 -5.997 1.00 89.88 82 THR A CA 1
ATOM 655 C C . THR A 1 82 ? -10.345 0.538 -6.066 1.00 89.88 82 THR A C 1
ATOM 657 O O . THR A 1 82 ? -9.791 1.186 -6.953 1.00 89.88 82 THR A O 1
ATOM 660 N N . GLU A 1 83 ? -9.635 -0.062 -5.112 1.00 89.25 83 GLU A N 1
ATOM 661 C CA . GLU A 1 83 ? -8.169 0.002 -5.080 1.00 89.25 83 GLU A CA 1
ATOM 662 C C . GLU A 1 83 ? -7.540 -1.042 -6.006 1.00 89.25 83 GLU A C 1
ATOM 664 O O . GLU A 1 83 ? -6.491 -0.772 -6.585 1.00 89.25 83 GLU A O 1
ATOM 669 N N . ILE A 1 84 ? -8.203 -2.182 -6.229 1.00 91.81 84 ILE A N 1
ATOM 670 C CA . ILE A 1 84 ? -7.825 -3.142 -7.272 1.00 91.81 84 ILE A CA 1
ATOM 671 C C . ILE A 1 84 ? -7.923 -2.482 -8.650 1.00 91.81 84 ILE A C 1
ATOM 673 O O . ILE A 1 84 ? -6.972 -2.556 -9.423 1.00 91.81 84 ILE A O 1
ATOM 677 N N . GLU A 1 85 ? -9.018 -1.785 -8.957 1.00 92.12 85 GLU A N 1
ATOM 678 C CA . GLU A 1 85 ? -9.182 -1.082 -10.237 1.00 92.12 85 GLU A CA 1
ATOM 679 C C . GLU A 1 85 ? -8.074 -0.049 -10.474 1.00 92.12 85 GLU A C 1
ATOM 681 O O . GLU A 1 85 ? -7.516 0.028 -11.570 1.00 92.12 85 GLU A O 1
ATOM 686 N N . LYS A 1 86 ? -7.694 0.712 -9.441 1.00 88.94 86 LYS A N 1
ATOM 687 C CA . LYS A 1 86 ? -6.561 1.647 -9.532 1.00 88.94 86 LYS A CA 1
ATOM 688 C C . LYS A 1 86 ? -5.233 0.923 -9.728 1.00 88.94 86 LYS A C 1
ATOM 690 O O . LYS A 1 86 ? -4.422 1.366 -10.537 1.00 88.94 86 LYS A O 1
ATOM 695 N N . ALA A 1 87 ? -5.012 -0.174 -9.008 1.00 90.00 87 ALA A N 1
ATOM 696 C CA . ALA A 1 87 ? -3.800 -0.980 -9.104 1.00 90.00 87 ALA A CA 1
ATOM 697 C C . ALA A 1 87 ? -3.621 -1.594 -10.502 1.00 90.00 87 ALA A C 1
ATOM 699 O O . ALA A 1 87 ? -2.501 -1.638 -11.007 1.00 90.00 87 ALA A O 1
ATOM 700 N N . LEU A 1 88 ? -4.713 -1.998 -11.159 1.00 90.75 88 LEU A N 1
ATOM 701 C CA . LEU A 1 88 ? -4.698 -2.481 -12.546 1.00 90.75 88 LEU A CA 1
ATOM 702 C C . LEU A 1 88 ? -4.271 -1.400 -13.551 1.00 90.75 88 LEU A C 1
ATOM 704 O O . LEU A 1 88 ? -3.750 -1.730 -14.613 1.00 90.75 88 LEU A O 1
ATOM 708 N N . GLY A 1 89 ? -4.477 -0.121 -13.228 1.00 87.75 89 GLY A N 1
ATOM 709 C CA . GLY A 1 89 ? -4.034 1.017 -14.039 1.00 87.75 89 GLY A CA 1
ATOM 710 C C . GLY A 1 89 ? -2.619 1.515 -13.725 1.00 87.75 89 GLY A C 1
ATOM 711 O O . GLY A 1 89 ? -2.197 2.524 -14.290 1.00 87.75 89 GLY A O 1
ATOM 712 N N . PHE A 1 90 ? -1.897 0.875 -12.804 1.00 85.69 90 PHE A N 1
ATOM 713 C CA . PHE A 1 90 ? -0.558 1.299 -12.409 1.00 85.69 90 PHE A CA 1
ATOM 714 C C . PHE A 1 90 ? 0.481 0.870 -13.457 1.00 85.69 90 PHE A C 1
ATOM 716 O O . PHE A 1 90 ? 0.572 -0.305 -13.813 1.00 85.69 90 PHE A O 1
ATOM 723 N N . GLU A 1 91 ? 1.303 1.816 -13.918 1.00 84.75 91 GLU A N 1
ATOM 724 C CA . GLU A 1 91 ? 2.380 1.556 -14.875 1.00 84.75 91 GLU A CA 1
ATOM 725 C C . GLU A 1 91 ? 3.758 1.864 -14.267 1.00 84.75 91 GLU A C 1
ATOM 727 O O . GLU A 1 91 ? 3.985 2.988 -13.802 1.00 84.75 91 GLU A O 1
ATOM 732 N N . PRO A 1 92 ? 4.715 0.916 -14.319 1.00 88.56 92 PRO A N 1
ATOM 733 C CA . PRO A 1 92 ? 4.607 -0.460 -14.840 1.00 88.56 92 PRO A CA 1
ATOM 734 C C . PRO A 1 92 ? 3.761 -1.386 -13.952 1.00 88.56 92 PRO A C 1
ATOM 736 O O . PRO A 1 92 ? 3.771 -1.207 -12.742 1.00 88.56 92 PRO A O 1
ATOM 739 N N . GLU A 1 93 ? 3.116 -2.406 -14.535 1.00 92.31 93 GLU A N 1
ATOM 740 C CA . GLU A 1 93 ? 2.198 -3.336 -13.844 1.00 92.31 93 GLU A CA 1
ATOM 741 C C . GLU A 1 93 ? 2.705 -3.804 -12.464 1.00 92.31 93 GLU A C 1
ATOM 743 O O . GLU A 1 93 ? 3.842 -4.276 -12.314 1.00 92.31 93 GLU A O 1
ATOM 748 N N . LEU A 1 94 ? 1.826 -3.720 -11.460 1.00 93.62 94 LEU A N 1
ATOM 749 C CA . LEU A 1 94 ? 2.108 -4.197 -10.110 1.00 93.62 94 LEU A CA 1
ATOM 750 C C . LEU A 1 94 ? 2.203 -5.725 -10.061 1.00 93.62 94 LEU A C 1
ATOM 752 O O . LEU A 1 94 ? 1.366 -6.450 -10.589 1.00 93.62 94 LEU A O 1
ATOM 756 N N . LYS A 1 95 ? 3.206 -6.225 -9.340 1.00 97.00 95 LYS A N 1
ATOM 757 C CA . LYS A 1 95 ? 3.375 -7.652 -9.029 1.00 97.00 95 LYS A CA 1
ATOM 758 C C . LYS A 1 95 ? 2.654 -8.075 -7.759 1.00 97.00 95 LYS A C 1
ATOM 760 O O . LYS A 1 95 ? 2.371 -9.258 -7.590 1.00 97.00 95 LYS A O 1
ATOM 765 N N . LEU A 1 96 ? 2.381 -7.129 -6.864 1.00 95.62 96 LEU A N 1
ATOM 766 C CA . LEU A 1 96 ? 1.709 -7.386 -5.599 1.00 95.62 96 LEU A CA 1
ATOM 767 C C . LEU A 1 96 ? 0.979 -6.132 -5.117 1.00 95.62 96 LEU A C 1
ATOM 769 O O . LEU A 1 96 ? 1.566 -5.053 -5.073 1.00 95.62 96 LEU A O 1
ATOM 773 N N . LEU A 1 97 ? -0.273 -6.312 -4.699 1.00 93.88 97 LEU A N 1
ATOM 774 C CA . LEU A 1 97 ? -1.051 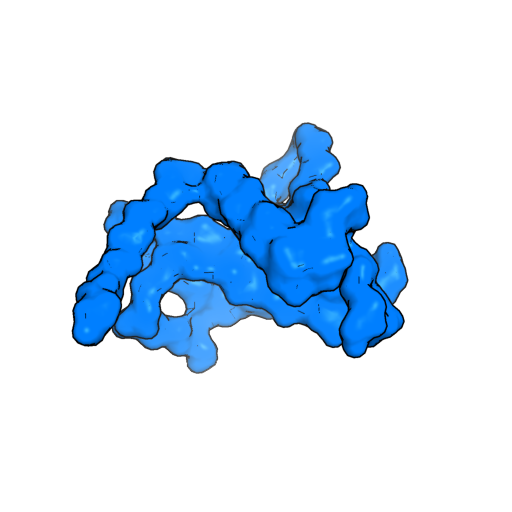-5.326 -3.957 1.00 93.88 97 LEU A CA 1
ATOM 775 C C . LEU A 1 97 ? -1.304 -5.861 -2.546 1.00 93.88 97 LEU A C 1
ATOM 777 O O . LEU A 1 97 ? -1.797 -6.977 -2.376 1.00 93.88 97 LEU A O 1
ATOM 781 N N . ILE A 1 98 ? -0.968 -5.071 -1.531 1.00 94.12 98 ILE A N 1
ATOM 782 C CA . ILE A 1 98 ? -1.185 -5.395 -0.121 1.00 94.12 98 ILE A CA 1
ATOM 783 C C . ILE A 1 98 ? -2.165 -4.399 0.479 1.00 94.12 98 ILE A C 1
ATOM 785 O O . ILE A 1 98 ? -1.956 -3.196 0.395 1.00 94.12 98 ILE A O 1
ATOM 789 N N . PHE A 1 99 ? -3.177 -4.891 1.188 1.00 91.62 99 PHE A N 1
ATOM 790 C CA . PHE A 1 99 ? -4.017 -4.050 2.036 1.00 91.62 99 PHE A CA 1
ATOM 791 C C . PHE A 1 99 ? -3.510 -4.089 3.476 1.00 91.62 99 PHE A C 1
ATOM 793 O O . PHE A 1 99 ? -3.493 -5.139 4.117 1.00 91.62 99 PHE A O 1
ATOM 800 N N . ALA A 1 100 ? -3.111 -2.932 3.999 1.00 90.88 100 ALA A N 1
ATOM 801 C CA . ALA A 1 100 ? -2.756 -2.762 5.402 1.00 90.88 100 ALA A CA 1
ATOM 802 C C . ALA A 1 100 ? -3.882 -2.004 6.109 1.00 90.88 100 ALA A C 1
ATOM 804 O O . ALA A 1 100 ? -4.231 -0.898 5.701 1.00 90.88 100 ALA A O 1
ATOM 805 N N . THR A 1 101 ? -4.447 -2.563 7.182 1.00 87.69 101 THR A N 1
ATOM 806 C CA . THR A 1 101 ? -5.544 -1.922 7.920 1.00 87.69 101 THR A CA 1
ATOM 807 C C . THR A 1 101 ? -5.338 -1.940 9.430 1.00 87.69 101 THR A C 1
ATOM 809 O O . THR A 1 101 ? -4.706 -2.843 9.973 1.00 87.69 101 THR A O 1
ATOM 812 N N . THR A 1 102 ? -5.890 -0.929 10.106 1.00 84.62 102 THR A N 1
ATOM 813 C CA . THR A 1 102 ? -5.984 -0.860 11.574 1.00 84.62 102 THR A CA 1
ATOM 814 C C . THR A 1 102 ? -7.341 -1.339 12.106 1.00 84.62 102 THR A C 1
ATOM 816 O O . THR A 1 102 ? -7.630 -1.155 13.292 1.00 84.62 102 THR A O 1
ATOM 819 N N . ALA A 1 103 ? -8.186 -1.928 11.248 1.00 82.81 103 ALA A N 1
ATOM 820 C CA . ALA A 1 103 ? -9.433 -2.567 11.656 1.00 82.81 103 ALA A CA 1
ATOM 821 C C . ALA A 1 103 ? -9.176 -3.669 12.699 1.00 82.81 103 ALA A C 1
ATOM 823 O O . ALA A 1 103 ? -8.129 -4.320 12.708 1.00 82.81 103 ALA A O 1
ATOM 824 N N . ASN A 1 104 ? -10.133 -3.871 13.604 1.00 77.25 104 ASN A N 1
ATOM 825 C CA . ASN A 1 104 ? -10.029 -4.917 14.617 1.00 77.25 104 ASN A CA 1
ATOM 826 C C . ASN A 1 104 ? -10.153 -6.302 13.966 1.00 77.25 104 ASN A C 1
ATOM 828 O O . ASN A 1 104 ? -11.055 -6.530 13.169 1.00 77.25 104 ASN A O 1
ATOM 832 N N . LYS A 1 105 ? -9.274 -7.233 14.356 1.00 64.19 105 LYS A N 1
ATOM 833 C CA . LYS A 1 105 ? -9.153 -8.582 13.777 1.00 64.19 105 LYS A CA 1
ATOM 834 C C . LYS A 1 105 ? -10.439 -9.428 13.842 1.00 64.19 105 LYS A C 1
ATOM 836 O O . LYS A 1 105 ? -10.636 -10.270 12.977 1.00 64.19 105 LYS A O 1
ATOM 841 N N . ASP A 1 106 ? -11.286 -9.197 14.848 1.00 58.16 106 ASP A N 1
ATOM 842 C CA . ASP A 1 106 ? -12.521 -9.968 15.083 1.00 58.16 106 ASP A CA 1
ATOM 843 C C . ASP A 1 106 ? -13.764 -9.353 14.435 1.00 58.16 106 ASP A C 1
ATOM 845 O O . ASP A 1 106 ? -14.877 -9.863 14.579 1.00 58.16 106 ASP A O 1
ATOM 849 N N . ALA A 1 107 ? -13.598 -8.252 13.712 1.00 50.34 107 ALA A N 1
ATOM 850 C CA . ALA A 1 107 ? -14.622 -7.840 12.789 1.00 50.34 107 ALA A CA 1
ATOM 851 C C . ALA A 1 107 ? -14.407 -8.636 11.507 1.00 50.34 107 ALA A C 1
ATOM 853 O O . ALA A 1 107 ? -13.400 -8.472 10.820 1.00 50.34 107 ALA A O 1
ATOM 854 N N . TYR A 1 108 ? -15.327 -9.560 11.240 1.00 44.25 108 TYR A N 1
ATOM 855 C CA . TYR A 1 108 ? -15.402 -10.255 9.966 1.00 44.25 108 TYR A CA 1
ATOM 856 C C . TYR A 1 108 ? -15.223 -9.215 8.861 1.00 44.25 108 TYR A C 1
ATOM 858 O O . TYR A 1 108 ? -16.012 -8.270 8.775 1.00 44.25 108 TYR A O 1
ATOM 866 N N . ALA A 1 109 ? -14.170 -9.361 8.055 1.00 43.84 109 ALA A N 1
ATOM 867 C CA . ALA A 1 109 ? -14.178 -8.733 6.752 1.00 43.84 109 ALA A CA 1
ATOM 868 C C . ALA A 1 109 ? -15.429 -9.298 6.077 1.00 43.84 109 ALA A C 1
ATOM 870 O O . ALA A 1 109 ? -15.530 -10.508 5.874 1.00 43.84 109 ALA A O 1
ATOM 871 N N . VAL A 1 110 ? -16.437 -8.447 5.902 1.00 43.44 110 VAL A N 1
ATOM 872 C CA . VAL A 1 110 ? -17.571 -8.777 5.049 1.00 43.44 110 VAL A CA 1
ATOM 873 C C . VAL A 1 110 ? -16.956 -8.731 3.654 1.00 43.44 110 VAL A C 1
ATOM 875 O O . VAL A 1 110 ? -16.621 -7.643 3.186 1.00 43.44 110 VAL A O 1
ATOM 878 N N . LEU A 1 111 ? -16.600 -9.921 3.170 1.00 42.50 111 LEU A N 1
ATOM 879 C CA . LEU A 1 111 ? -16.040 -10.237 1.860 1.00 42.50 111 LEU A CA 1
ATOM 880 C C . LEU A 1 111 ? -17.078 -11.029 1.067 1.00 42.50 111 LEU A C 1
ATOM 882 O O . LEU A 1 111 ? -17.838 -11.788 1.726 1.00 42.50 111 LEU A O 1
#

Foldseek 3Di:
DPPDDDDDADPDQVVQLVVVQVVVCVVLVPNPFKDWPDDDDDDDPWTKIWGQRVVQNGIEMETEAEDDPPPLDADAPVSVVVVVVVQCVDPPHHSYYHYDYPHDPPPPHPD

Mean predicted aligned error: 7.47 Å

Radius of gyration: 14.72 Å; Cα contacts (8 Å, |Δi|>4): 161; chains: 1; bounding box: 33×36×42 Å